Protein AF-A0A024HDH6-F1 (afdb_monomer_lite)

Secondary structure (DSSP, 8-state):
----EEE--TT--HHHHHHHHHHHHHTTPEEESSPPP--S-S--PPPSS-----

pLDDT: mean 78.86, std 16.35, range [42.47, 97.0]

Foldseek 3Di:
DDADEAEDDPPDDPVRLVVRVVVCVVVVHHYDDHDPDPPPPPPDPCDPDDPPDD

Organism: P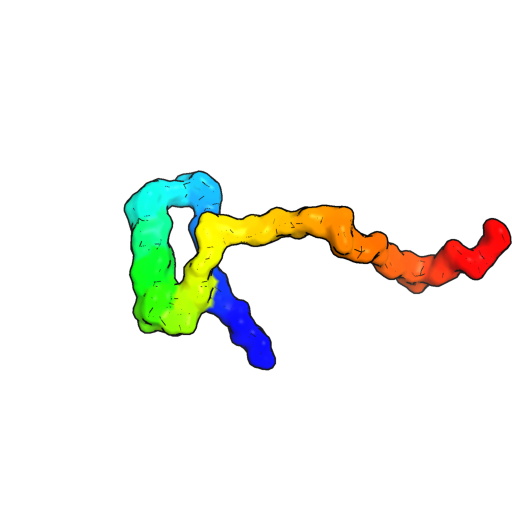seudomonas knackmussii (strain DSM 6978 / CCUG 54928 / LMG 23759 / B13) (NCBI:txid1301098)

Structure (mmCIF, N/CA/C/O backbone):
data_AF-A0A024HDH6-F1
#
_entry.id   AF-A0A024HDH6-F1
#
loop_
_atom_site.group_PDB
_atom_site.id
_atom_site.type_symbol
_atom_site.label_atom_id
_atom_site.label_alt_id
_atom_site.label_comp_id
_atom_site.label_asym_id
_atom_site.label_entity_id
_atom_site.label_seq_id
_atom_site.pdbx_PDB_ins_code
_atom_site.Cartn_x
_atom_site.Cartn_y
_atom_site.Cartn_z
_atom_site.occupancy
_atom_site.B_iso_or_equiv
_atom_site.auth_seq_id
_atom_site.auth_comp_id
_atom_site.auth_asym_id
_atom_site.auth_atom_id
_atom_site.pdbx_PDB_model_num
ATOM 1 N N . MET A 1 1 ? -10.517 -10.021 16.423 1.00 52.75 1 MET A N 1
ATOM 2 C CA . MET A 1 1 ? -10.652 -8.923 15.438 1.00 52.75 1 MET A CA 1
ATOM 3 C C . MET A 1 1 ? -9.523 -9.054 14.425 1.00 52.75 1 MET A C 1
ATOM 5 O O . MET A 1 1 ? -8.382 -8.794 14.784 1.00 52.75 1 MET A O 1
ATOM 9 N N . HIS A 1 2 ? -9.804 -9.519 13.206 1.00 72.12 2 HIS A N 1
ATOM 10 C CA . HIS A 1 2 ? -8.810 -9.522 12.126 1.00 72.12 2 HIS A CA 1
ATOM 11 C C . HIS A 1 2 ? -8.837 -8.161 11.428 1.00 72.12 2 HIS A C 1
ATOM 13 O O . HIS A 1 2 ? -9.906 -7.688 11.053 1.00 72.12 2 HIS A O 1
ATOM 19 N N . THR A 1 3 ? -7.680 -7.520 11.274 1.00 76.94 3 THR A N 1
ATOM 20 C CA . THR A 1 3 ? -7.559 -6.251 10.552 1.00 76.94 3 THR A CA 1
ATOM 21 C C . THR A 1 3 ? -7.129 -6.516 9.112 1.00 76.94 3 THR A C 1
ATOM 23 O O . THR A 1 3 ? -6.029 -7.001 8.847 1.00 76.94 3 THR A O 1
ATOM 26 N N . SER A 1 4 ? -8.010 -6.205 8.162 1.00 83.25 4 SER A N 1
ATOM 27 C CA . SER A 1 4 ? -7.713 -6.325 6.732 1.00 83.25 4 SER A CA 1
ATOM 28 C C . SER A 1 4 ? -6.881 -5.134 6.257 1.00 83.25 4 SER A C 1
ATOM 30 O O . SER A 1 4 ? -7.168 -3.983 6.591 1.00 83.25 4 SER A O 1
ATOM 32 N N . THR A 1 5 ? -5.842 -5.406 5.467 1.00 89.69 5 THR A N 1
ATOM 33 C CA . THR A 1 5 ? -4.952 -4.377 4.910 1.00 89.69 5 THR A CA 1
ATOM 34 C C . THR A 1 5 ? -4.729 -4.608 3.420 1.00 89.69 5 THR A C 1
ATOM 36 O O . THR A 1 5 ? -4.705 -5.748 2.959 1.00 89.69 5 THR A O 1
ATOM 39 N N . LEU A 1 6 ? -4.562 -3.522 2.663 1.00 91.25 6 LEU A N 1
ATOM 40 C CA . LEU A 1 6 ? -4.236 -3.545 1.235 1.00 91.25 6 LEU A CA 1
ATOM 41 C C . LEU A 1 6 ? -2.795 -3.097 1.015 1.00 91.25 6 LEU A C 1
ATOM 43 O O . LEU A 1 6 ? -2.313 -2.206 1.704 1.00 91.25 6 LEU A O 1
ATOM 47 N N . HIS A 1 7 ? -2.117 -3.689 0.038 1.00 91.56 7 HIS A N 1
ATOM 48 C CA . HIS A 1 7 ? -0.757 -3.322 -0.344 1.00 91.56 7 HIS A CA 1
ATOM 49 C C . HIS A 1 7 ? -0.572 -3.456 -1.853 1.00 91.56 7 HIS A C 1
ATOM 51 O O . HIS A 1 7 ? -1.198 -4.304 -2.488 1.00 91.56 7 HIS A O 1
ATOM 57 N N . ALA A 1 8 ? 0.285 -2.614 -2.429 1.00 91.44 8 ALA A N 1
ATOM 58 C CA . ALA A 1 8 ? 0.699 -2.748 -3.819 1.00 91.44 8 ALA A CA 1
ATOM 59 C C . ALA A 1 8 ? 1.899 -3.693 -3.937 1.00 91.44 8 ALA A C 1
ATOM 61 O O . ALA A 1 8 ? 2.754 -3.757 -3.048 1.00 91.44 8 ALA A O 1
ATOM 62 N N . LEU A 1 9 ? 1.971 -4.412 -5.056 1.00 89.00 9 LEU A N 1
ATOM 63 C CA . LEU A 1 9 ? 3.182 -5.131 -5.431 1.00 89.00 9 LEU A CA 1
ATOM 64 C C . LEU A 1 9 ? 4.242 -4.134 -5.926 1.00 89.00 9 LEU A C 1
ATOM 66 O O . LEU A 1 9 ? 3.880 -3.102 -6.492 1.00 89.00 9 LEU A O 1
ATOM 70 N N . PRO A 1 10 ? 5.544 -4.443 -5.787 1.00 87.00 10 PRO A N 1
ATOM 71 C CA . PRO A 1 10 ? 6.611 -3.578 -6.298 1.00 87.00 10 PRO A CA 1
ATOM 72 C C . PRO A 1 10 ? 6.533 -3.320 -7.809 1.00 87.00 10 PRO A C 1
ATOM 74 O O . PRO A 1 10 ? 7.023 -2.303 -8.281 1.00 87.00 10 PRO A O 1
ATOM 77 N N . SER A 1 11 ? 5.910 -4.230 -8.563 1.00 90.88 11 SER A N 1
ATOM 78 C CA . SER A 1 11 ? 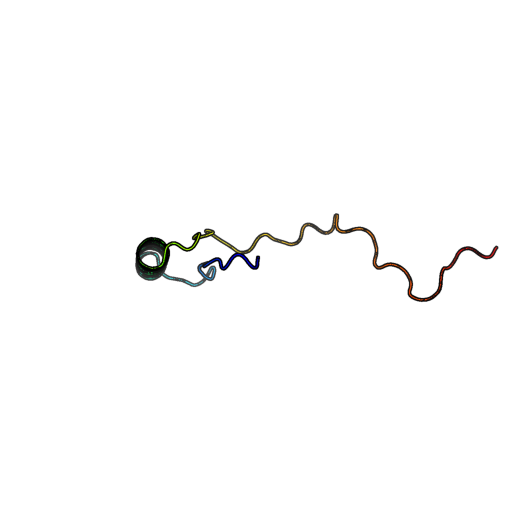5.690 -4.115 -10.007 1.00 90.88 11 SER A CA 1
ATOM 79 C C . SER A 1 11 ? 4.466 -3.273 -10.390 1.00 90.88 11 SER A C 1
ATOM 81 O O . SER A 1 11 ? 4.202 -3.091 -11.577 1.00 90.88 11 SER A O 1
ATOM 83 N N . CYS A 1 12 ? 3.684 -2.775 -9.424 1.00 92.81 12 CYS A N 1
ATOM 84 C CA . CYS A 1 12 ? 2.519 -1.950 -9.722 1.00 92.81 12 CYS A CA 1
ATOM 85 C C . CYS A 1 12 ? 2.929 -0.602 -10.323 1.00 92.81 12 CYS A C 1
ATOM 87 O O . CYS A 1 12 ? 3.817 0.084 -9.820 1.00 92.81 12 CYS A O 1
ATOM 89 N N . THR A 1 13 ? 2.200 -0.176 -11.354 1.00 95.44 13 THR A N 1
ATOM 90 C CA . THR A 1 13 ? 2.338 1.173 -11.903 1.00 95.44 13 THR A CA 1
ATOM 91 C C . THR A 1 13 ? 1.873 2.227 -10.887 1.00 95.44 13 THR A C 1
ATOM 93 O O . THR A 1 13 ? 1.029 1.931 -10.029 1.00 95.44 13 THR A O 1
ATOM 96 N N . PRO A 1 14 ? 2.349 3.482 -10.986 1.00 94.06 14 PRO A N 1
ATOM 97 C CA . PRO A 1 14 ? 1.896 4.567 -10.112 1.00 94.06 14 PRO A CA 1
ATOM 98 C C . PRO A 1 14 ? 0.372 4.758 -10.121 1.00 94.06 14 PRO A C 1
ATOM 100 O O . PRO A 1 14 ? -0.236 4.952 -9.067 1.00 94.06 14 PRO A O 1
ATOM 103 N N . THR A 1 15 ? -0.264 4.616 -11.288 1.00 97.00 15 THR A N 1
ATOM 104 C CA . THR A 1 15 ? -1.727 4.669 -11.431 1.00 97.00 15 THR A CA 1
ATOM 105 C C . THR A 1 15 ? -2.405 3.586 -10.598 1.00 97.00 15 THR A C 1
ATOM 107 O O . THR A 1 15 ? -3.332 3.871 -9.841 1.00 97.00 15 THR A O 1
ATOM 110 N N . ARG A 1 16 ? -1.886 2.351 -10.643 1.00 94.31 16 ARG A N 1
ATOM 111 C CA . ARG A 1 16 ? -2.435 1.237 -9.863 1.00 94.31 16 ARG A CA 1
ATOM 112 C C . ARG A 1 16 ? -2.294 1.457 -8.356 1.00 94.31 16 ARG A C 1
ATOM 114 O O . ARG A 1 16 ? -3.193 1.109 -7.594 1.00 94.31 16 ARG A O 1
ATOM 121 N N . VAL A 1 17 ? -1.193 2.066 -7.915 1.00 94.38 17 VAL A N 1
ATOM 122 C CA . VAL A 1 17 ? -0.996 2.451 -6.507 1.00 94.38 17 VAL A CA 1
ATOM 123 C C . VAL A 1 17 ? -2.054 3.463 -6.061 1.00 94.38 17 VAL A C 1
ATOM 125 O O . VAL A 1 17 ? -2.600 3.337 -4.963 1.00 94.38 17 VAL A O 1
ATOM 128 N N . PHE A 1 18 ? -2.367 4.450 -6.901 1.00 95.44 18 PHE A N 1
ATOM 129 C CA . PHE A 1 18 ? -3.392 5.449 -6.601 1.00 95.44 18 PHE A CA 1
ATOM 130 C C . PHE A 1 18 ? -4.789 4.823 -6.479 1.00 95.44 18 PHE A C 1
ATOM 132 O O . PHE A 1 18 ? -5.500 5.083 -5.506 1.00 95.44 18 PHE A O 1
ATOM 139 N N . GLU A 1 19 ? -5.153 3.933 -7.404 1.00 95.81 19 GLU A N 1
ATOM 140 C CA . GLU A 1 19 ? -6.415 3.184 -7.352 1.00 95.81 19 GLU A CA 1
ATOM 141 C C . GLU A 1 19 ? -6.551 2.359 -6.070 1.00 95.81 19 GLU A C 1
ATOM 143 O O . GLU A 1 19 ? -7.595 2.395 -5.420 1.00 95.81 19 GLU A O 1
ATOM 148 N N . LEU A 1 20 ? -5.490 1.650 -5.671 1.00 94.62 20 LEU A N 1
ATOM 149 C CA . LEU A 1 20 ? -5.491 0.841 -4.451 1.00 94.62 20 LEU A CA 1
ATOM 150 C C . LEU A 1 20 ? -5.659 1.696 -3.191 1.00 94.62 20 LEU A C 1
ATOM 152 O O . LEU A 1 20 ? -6.388 1.302 -2.281 1.00 94.62 20 LEU A O 1
ATOM 156 N N . ARG A 1 21 ? -5.033 2.880 -3.136 1.00 94.38 21 ARG A N 1
ATOM 157 C CA . ARG A 1 21 ? -5.232 3.833 -2.029 1.00 94.38 21 ARG A CA 1
ATOM 158 C C . ARG A 1 21 ? -6.676 4.317 -1.961 1.00 94.38 21 ARG A C 1
ATOM 160 O O . ARG A 1 21 ? -7.259 4.333 -0.879 1.00 94.38 21 ARG A O 1
ATOM 167 N N . ARG A 1 22 ? -7.259 4.673 -3.107 1.00 96.12 22 ARG A N 1
ATOM 168 C CA . ARG A 1 22 ? -8.653 5.122 -3.191 1.00 96.12 22 ARG A CA 1
ATOM 169 C C . ARG A 1 22 ? -9.627 4.015 -2.778 1.00 96.12 22 ARG A C 1
ATOM 171 O O . ARG A 1 22 ? -10.544 4.272 -2.006 1.00 96.12 22 ARG A O 1
ATOM 178 N N . ALA A 1 23 ? -9.405 2.783 -3.237 1.00 94.81 23 ALA A N 1
ATOM 179 C CA . ALA A 1 23 ? -10.212 1.627 -2.849 1.00 94.81 23 ALA A CA 1
ATOM 180 C C . ALA A 1 23 ? -10.114 1.339 -1.343 1.00 94.81 23 ALA A C 1
ATOM 182 O O . ALA A 1 23 ? -11.122 1.061 -0.699 1.00 94.81 23 ALA A O 1
ATOM 183 N N . ALA A 1 24 ? -8.915 1.466 -0.764 1.00 94.56 24 ALA A N 1
ATOM 184 C CA . ALA A 1 24 ? -8.714 1.291 0.668 1.00 94.56 24 ALA A CA 1
ATOM 185 C C . ALA A 1 24 ? -9.526 2.302 1.492 1.00 94.56 24 ALA A C 1
ATOM 187 O O . ALA A 1 24 ? -10.200 1.915 2.444 1.00 94.56 24 ALA A O 1
ATOM 188 N N . GLN A 1 25 ? -9.528 3.573 1.078 1.00 94.06 25 GLN A N 1
ATOM 189 C CA . GLN A 1 25 ? -10.343 4.616 1.705 1.00 94.06 25 GLN A CA 1
ATOM 190 C C . GLN A 1 25 ? -11.843 4.329 1.583 1.00 94.06 25 GLN A C 1
ATOM 192 O O . GLN A 1 25 ? -12.551 4.410 2.581 1.00 94.06 25 GLN A O 1
ATOM 197 N N . ALA A 1 26 ? -12.314 3.948 0.392 1.00 96.19 26 ALA A N 1
ATOM 198 C CA . ALA A 1 26 ? -13.728 3.651 0.153 1.00 96.19 26 ALA A CA 1
ATOM 199 C C . ALA A 1 26 ? -14.249 2.490 1.019 1.00 96.19 26 ALA A C 1
ATOM 201 O O . ALA A 1 26 ? -15.399 2.506 1.443 1.00 96.19 26 ALA A O 1
ATOM 202 N N . MET A 1 27 ? -13.393 1.507 1.308 1.00 93.50 27 MET A N 1
ATOM 203 C CA . MET A 1 27 ? -13.736 0.332 2.113 1.00 93.50 27 MET A CA 1
ATOM 204 C C . MET A 1 27 ? -13.385 0.480 3.602 1.00 93.50 27 MET A C 1
ATOM 206 O O . MET A 1 27 ? -13.579 -0.462 4.366 1.00 93.50 27 MET A O 1
ATOM 210 N N . GLY A 1 28 ? -12.824 1.620 4.023 1.00 93.44 28 GLY A N 1
ATOM 211 C CA . GLY A 1 28 ? -12.389 1.833 5.407 1.00 93.44 28 GLY A CA 1
ATOM 212 C C . GLY A 1 28 ? -11.251 0.907 5.861 1.00 93.44 28 GLY A C 1
ATOM 213 O O . GLY A 1 28 ? -11.102 0.653 7.054 1.00 93.44 28 GLY A O 1
ATOM 214 N N . VAL A 1 29 ? -10.445 0.384 4.930 1.00 92.44 29 VAL A N 1
ATOM 215 C CA . VAL A 1 29 ? -9.302 -0.494 5.232 1.00 92.44 29 VAL A CA 1
ATOM 216 C C . VAL A 1 29 ? -7.980 0.256 5.123 1.00 92.44 29 VAL A C 1
ATOM 218 O O . VAL A 1 29 ? -7.833 1.233 4.390 1.00 92.44 29 VAL A O 1
ATOM 221 N N . ARG A 1 30 ? -6.965 -0.214 5.850 1.00 91.94 30 ARG A N 1
ATOM 222 C CA . ARG A 1 30 ? -5.648 0.431 5.855 1.00 91.94 30 ARG A CA 1
ATOM 223 C C . ARG A 1 30 ? -4.852 0.048 4.607 1.00 91.94 30 ARG A C 1
ATOM 225 O O . ARG A 1 30 ? -4.624 -1.135 4.359 1.00 91.94 30 ARG A O 1
ATOM 232 N N . TYR A 1 31 ? -4.366 1.044 3.869 1.00 93.06 31 TYR A N 1
ATOM 233 C CA . TYR A 1 31 ? -3.370 0.840 2.815 1.00 93.06 31 TYR A CA 1
ATOM 234 C C . TYR A 1 31 ? -1.949 0.880 3.396 1.00 93.06 31 TYR A C 1
ATOM 236 O O . TYR A 1 31 ? -1.598 1.811 4.122 1.00 93.06 31 TYR A O 1
ATOM 244 N N . ILE A 1 32 ? -1.123 -0.106 3.053 1.00 90.31 32 ILE A N 1
ATOM 245 C CA . ILE A 1 32 ? 0.286 -0.209 3.431 1.00 90.31 32 ILE A CA 1
ATOM 246 C C . ILE A 1 32 ? 1.122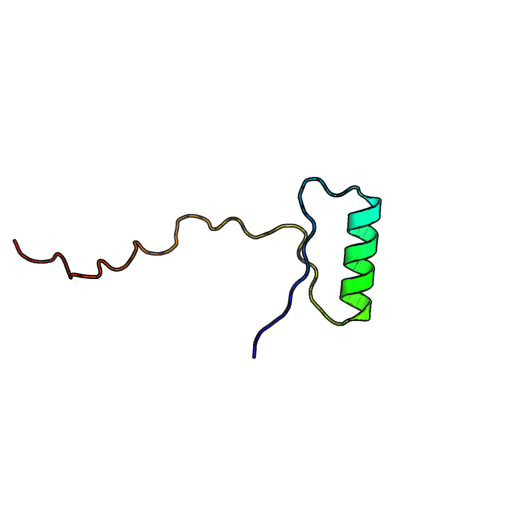 -0.196 2.136 1.00 90.31 32 ILE A C 1
ATOM 248 O O . ILE A 1 32 ? 0.919 -1.055 1.280 1.00 90.31 32 ILE A O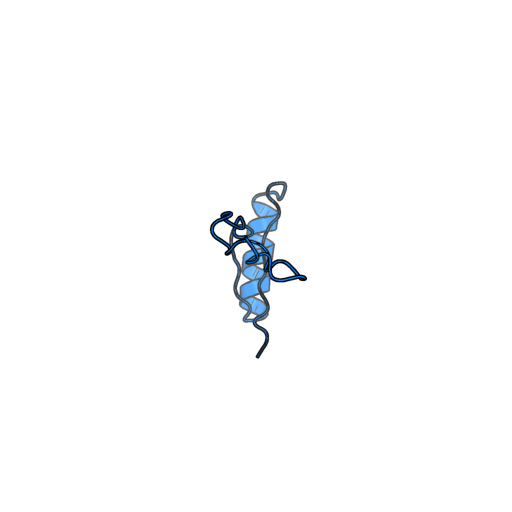 1
ATOM 252 N N . PRO A 1 33 ? 2.070 0.745 1.960 1.00 82.31 33 PRO A N 1
ATOM 253 C CA . PRO A 1 33 ? 2.814 0.922 0.704 1.00 82.31 33 PRO A CA 1
ATOM 254 C C . PRO A 1 33 ? 3.625 -0.288 0.225 1.00 82.31 33 PRO A C 1
ATOM 256 O O . PRO A 1 33 ? 3.969 -0.355 -0.949 1.00 82.31 33 PRO A O 1
ATOM 259 N N . GLY A 1 34 ? 3.918 -1.237 1.109 1.00 77.00 34 GLY A N 1
ATOM 260 C CA . GLY A 1 34 ? 4.591 -2.485 0.788 1.00 77.00 34 GLY A CA 1
ATOM 261 C C . GLY A 1 34 ? 4.470 -3.464 1.946 1.00 77.00 34 GLY A C 1
ATOM 262 O O . GLY A 1 34 ? 4.249 -3.066 3.091 1.00 77.00 34 GLY A O 1
ATOM 263 N N . LYS A 1 35 ? 4.599 -4.761 1.657 1.00 70.00 35 LYS A N 1
ATOM 264 C CA . LYS A 1 35 ? 4.571 -5.783 2.704 1.00 70.00 35 LYS A CA 1
ATOM 265 C C . LYS A 1 35 ? 5.756 -5.548 3.652 1.00 70.00 35 LYS A C 1
ATOM 267 O O . LYS A 1 35 ? 6.879 -5.415 3.155 1.00 70.00 35 LYS A O 1
ATOM 272 N N . PRO A 1 36 ? 5.549 -5.506 4.982 1.00 65.62 36 PRO A N 1
ATOM 273 C CA . PRO A 1 36 ? 6.660 -5.486 5.919 1.00 65.62 36 PRO A CA 1
ATOM 274 C C . PRO A 1 36 ? 7.560 -6.674 5.595 1.00 65.62 36 PRO A C 1
ATOM 276 O O . PRO A 1 36 ? 7.087 -7.815 5.553 1.00 65.62 36 PRO A O 1
ATOM 279 N N . ARG A 1 37 ? 8.841 -6.420 5.308 1.00 67.12 37 ARG A N 1
ATOM 280 C CA . ARG A 1 37 ? 9.807 -7.515 5.264 1.00 67.12 37 ARG A CA 1
ATOM 281 C C . ARG A 1 37 ? 9.785 -8.117 6.660 1.00 67.12 37 ARG A C 1
ATOM 283 O O . ARG A 1 37 ? 9.848 -7.381 7.645 1.00 67.12 37 ARG A O 1
ATOM 290 N N . LEU A 1 38 ? 9.617 -9.433 6.748 1.00 63.53 38 LEU A N 1
ATOM 291 C CA . LEU A 1 38 ? 9.873 -10.123 8.000 1.00 63.53 38 LEU A CA 1
ATOM 292 C C . LEU A 1 38 ? 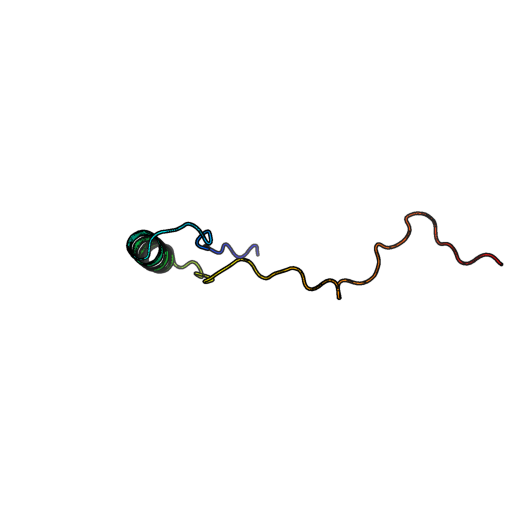11.366 -9.915 8.262 1.00 63.53 38 LEU A C 1
ATOM 294 O O . LEU A 1 38 ? 12.201 -10.616 7.697 1.00 63.53 38 LEU A O 1
ATOM 298 N N . ASN A 1 39 ? 11.713 -8.893 9.040 1.00 56.66 39 ASN A N 1
ATOM 299 C CA . ASN A 1 39 ? 13.046 -8.814 9.597 1.00 56.66 39 ASN A CA 1
ATOM 300 C C . ASN A 1 39 ? 13.188 -10.088 10.425 1.00 56.66 39 ASN A C 1
ATOM 302 O O . ASN A 1 39 ? 12.346 -10.378 11.277 1.00 56.66 39 ASN A O 1
ATOM 306 N N . SER A 1 40 ? 14.200 -10.884 10.103 1.00 58.41 40 SER A N 1
ATOM 307 C CA . SER A 1 40 ? 14.535 -12.146 10.761 1.00 58.41 40 SER A CA 1
ATOM 308 C C . SER A 1 40 ? 15.036 -11.930 12.202 1.00 58.41 40 SER A C 1
ATOM 310 O O . SER A 1 40 ? 16.014 -12.524 12.629 1.00 58.41 40 SER A O 1
ATOM 312 N N . THR A 1 41 ? 14.376 -11.057 12.957 1.00 56.72 41 THR A N 1
ATOM 313 C CA . THR A 1 41 ? 14.413 -10.961 14.419 1.00 56.72 41 THR A CA 1
ATOM 314 C C . THR A 1 41 ? 13.159 -11.588 15.029 1.00 56.72 41 THR A C 1
ATOM 316 O O . THR A 1 41 ? 12.832 -11.362 16.191 1.00 56.72 41 THR A O 1
ATOM 319 N N . LYS A 1 42 ? 12.431 -12.402 14.254 1.00 55.59 42 LYS A N 1
ATOM 320 C CA . LYS A 1 42 ? 11.506 -13.376 14.825 1.00 55.59 42 LYS A CA 1
ATOM 321 C C . LYS A 1 42 ? 12.359 -14.409 15.557 1.00 55.59 42 LYS A C 1
ATOM 323 O O . LYS A 1 42 ? 13.268 -14.967 14.945 1.00 55.59 42 LYS A O 1
ATOM 328 N N . ALA A 1 43 ? 12.079 -14.601 16.847 1.00 62.09 43 ALA A N 1
ATOM 329 C CA . ALA A 1 43 ? 12.667 -15.644 17.677 1.00 62.09 43 ALA A CA 1
ATOM 330 C C . ALA A 1 43 ? 12.815 -16.945 16.879 1.00 62.09 43 ALA A C 1
ATOM 332 O O . ALA A 1 43 ? 11.924 -17.283 16.088 1.00 62.09 43 ALA A O 1
ATOM 333 N N . ALA A 1 44 ? 13.954 -17.615 17.070 1.00 65.19 44 ALA A N 1
ATOM 334 C CA . ALA A 1 44 ? 14.253 -18.901 16.458 1.00 65.19 44 ALA A CA 1
ATOM 335 C C . ALA A 1 44 ? 13.009 -19.805 16.502 1.00 65.19 44 ALA A C 1
ATOM 337 O O . ALA A 1 44 ? 12.270 -19.755 17.493 1.00 65.19 44 ALA A O 1
ATOM 338 N N . PRO A 1 45 ? 12.735 -20.594 15.446 1.00 66.56 45 PRO A N 1
ATOM 339 C CA . PRO A 1 45 ? 11.642 -21.554 15.502 1.00 66.56 45 PRO A CA 1
ATOM 340 C C . PRO A 1 45 ? 11.811 -22.373 16.782 1.00 66.56 45 PRO A C 1
ATOM 342 O O . PRO A 1 45 ? 12.881 -22.939 17.001 1.00 66.56 45 PRO A O 1
ATOM 345 N N . SER A 1 46 ? 10.794 -22.381 17.650 1.00 64.25 46 SER A N 1
ATOM 346 C CA . SER A 1 46 ? 10.791 -23.250 18.825 1.00 64.25 46 SER A CA 1
ATOM 347 C C . SER A 1 46 ? 11.043 -24.659 18.316 1.00 64.25 46 SER A C 1
ATOM 349 O O . SER A 1 46 ? 10.259 -25.154 17.497 1.00 64.25 46 SER A O 1
ATOM 351 N N . THR A 1 47 ? 12.157 -25.268 18.716 1.00 63.28 47 THR A N 1
ATOM 352 C CA . THR A 1 47 ? 12.450 -26.636 18.314 1.00 63.28 47 THR A CA 1
ATOM 353 C C . THR A 1 47 ? 11.277 -27.493 18.802 1.00 63.28 47 THR A C 1
ATOM 355 O O . THR A 1 47 ? 10.927 -27.427 19.980 1.00 63.28 47 THR A O 1
ATOM 358 N N . PRO A 1 48 ? 10.600 -28.259 17.927 1.00 63.53 48 PRO A N 1
ATOM 359 C CA . PRO A 1 48 ? 9.450 -29.069 18.342 1.00 63.53 48 PRO A CA 1
ATOM 360 C C . PRO A 1 48 ? 9.839 -30.154 19.358 1.00 63.53 48 PRO A C 1
ATOM 362 O O . PRO A 1 48 ? 8.982 -30.713 20.033 1.00 63.53 48 PRO A O 1
ATOM 365 N N . PHE A 1 49 ? 11.140 -30.406 19.495 1.00 64.69 49 PHE A N 1
ATOM 366 C CA . PHE A 1 49 ? 11.754 -31.213 20.532 1.00 64.69 49 PHE A CA 1
ATOM 367 C C . PHE A 1 49 ? 12.750 -30.299 21.251 1.00 64.69 49 PHE A C 1
ATOM 369 O O . PHE A 1 49 ? 13.717 -29.847 20.636 1.00 64.69 49 PHE A O 1
ATOM 376 N 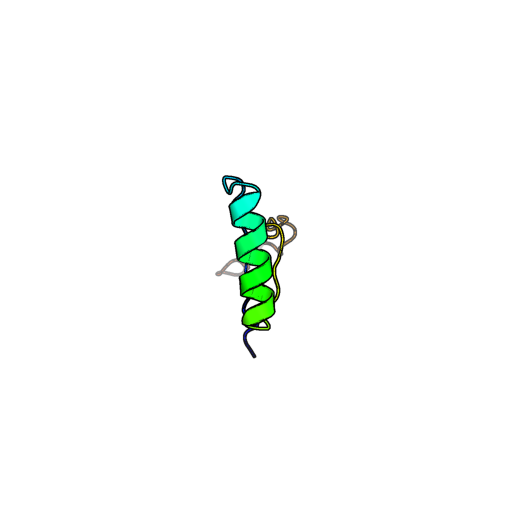N . GLY A 1 50 ? 12.472 -29.923 22.500 1.00 52.56 50 GLY A N 1
ATOM 377 C CA . GLY A 1 50 ? 13.374 -29.101 23.309 1.00 52.56 50 GLY A CA 1
ATOM 378 C C . GLY A 1 50 ? 14.767 -29.727 23.342 1.00 52.56 50 GLY A C 1
ATOM 379 O O . GLY A 1 50 ? 14.926 -30.854 23.799 1.00 52.56 50 GLY A O 1
ATOM 380 N N . GLY A 1 51 ? 15.751 -29.022 22.794 1.00 56.50 51 GLY A N 1
ATOM 381 C CA . GLY A 1 51 ? 17.138 -29.465 22.741 1.00 56.50 51 GLY A CA 1
ATOM 382 C C . GLY A 1 51 ? 17.960 -28.792 23.827 1.00 56.50 51 GLY A C 1
ATOM 383 O O . GLY A 1 51 ? 18.897 -28.084 23.495 1.00 56.50 51 GLY A O 1
ATOM 384 N N . ASP A 1 52 ? 17.583 -28.999 25.088 1.00 57.81 52 ASP A N 1
ATOM 385 C CA . ASP A 1 52 ? 18.480 -28.847 26.235 1.00 57.81 52 ASP A CA 1
ATOM 386 C C . ASP A 1 52 ? 18.613 -30.230 26.877 1.00 57.81 52 ASP A C 1
ATOM 388 O O . ASP A 1 52 ? 17.843 -30.619 27.755 1.00 57.81 52 ASP A O 1
ATOM 392 N N . ALA A 1 53 ? 19.568 -31.006 26.374 1.00 52.09 53 ALA A N 1
ATOM 393 C CA . ALA A 1 53 ? 20.116 -32.154 27.077 1.00 52.09 53 ALA A CA 1
ATOM 394 C C . ALA A 1 53 ? 21.561 -32.382 26.612 1.00 52.09 53 ALA A C 1
ATOM 396 O O . ALA A 1 53 ? 21.781 -33.002 25.572 1.00 52.09 53 ALA A O 1
ATOM 397 N N . ALA A 1 54 ? 22.478 -31.917 27.471 1.00 42.47 54 ALA A N 1
ATOM 398 C CA . ALA A 1 54 ? 23.924 -32.172 27.542 1.00 42.47 54 ALA A CA 1
ATOM 399 C C . ALA A 1 54 ? 24.849 -31.358 26.622 1.00 42.47 54 ALA A C 1
ATOM 401 O O . ALA A 1 54 ? 24.806 -31.527 25.385 1.00 42.47 54 ALA A O 1
#

Radius of gyration: 18.46 Å; chains: 1; bounding box: 38×38×39 Å

Sequence (54 aa):
MHTSTLHALPSCTPTRVFELRRAAQAMGVRYIPGKPRLNSTKAAPSTPFGGDAA